Protein AF-A0A925IT58-F1 (afdb_monomer_lite)

Secondary structure (DSSP, 8-state):
-HHHHHHHHHHHHHHS-TTS---HHHHHHHHHHHHHHHHHHS---HHHHHHHHHHHHHHHHHHHHHHHHH--TT------

Sequence (80 aa):
MSRLKELLQQRVLEDFDLSKEVTDDELLDTIDRLLIDYSKEEYITMEEKQRIRREIFNSIRRLDILQELIEDPNITEIMV

Radius of gyration: 15.82 Å; chains: 1; bounding box: 53×23×30 Å

Structure (mmCIF, N/CA/C/O backbone):
data_AF-A0A925IT58-F1
#
_entry.id   AF-A0A925IT58-F1
#
loop_
_atom_site.group_PDB
_atom_site.id
_atom_site.type_symbol
_atom_site.label_atom_id
_atom_site.label_alt_id
_atom_site.label_comp_id
_atom_site.label_asym_id
_atom_site.label_entity_id
_atom_site.label_seq_id
_atom_site.pdbx_PDB_ins_code
_atom_site.Cartn_x
_atom_site.Cartn_y
_atom_site.Cartn_z
_atom_site.occupancy
_atom_site.B_iso_or_equiv
_atom_site.auth_seq_id
_atom_site.auth_comp_id
_atom_site.auth_asym_id
_atom_site.auth_atom_id
_atom_site.pdbx_PDB_model_num
ATOM 1 N N . MET A 1 1 ? 3.447 -3.425 16.493 1.00 53.69 1 MET A N 1
ATOM 2 C CA . MET A 1 1 ? 3.711 -2.486 15.380 1.00 53.69 1 MET A CA 1
ATOM 3 C C . MET A 1 1 ? 4.733 -3.036 14.377 1.00 53.69 1 MET A C 1
ATOM 5 O O . MET A 1 1 ? 4.376 -3.114 13.214 1.00 53.69 1 MET A O 1
ATOM 9 N N . SER A 1 2 ? 5.935 -3.494 14.767 1.00 62.09 2 SER A N 1
ATOM 10 C CA . SER A 1 2 ? 6.956 -3.952 13.790 1.00 62.09 2 SER A CA 1
ATOM 11 C C . SER A 1 2 ? 6.590 -5.210 12.982 1.00 62.09 2 SER A C 1
ATOM 13 O O . SER A 1 2 ? 6.827 -5.245 11.783 1.00 62.09 2 SER A O 1
ATOM 15 N N . ARG A 1 3 ? 5.929 -6.203 13.595 1.00 76.62 3 ARG A N 1
ATOM 16 C CA . ARG A 1 3 ? 5.603 -7.479 12.924 1.00 76.62 3 ARG A CA 1
ATOM 17 C C . ARG A 1 3 ? 4.587 -7.346 11.781 1.00 76.62 3 ARG A C 1
ATOM 19 O O . ARG A 1 3 ? 4.681 -8.056 10.789 1.00 76.62 3 ARG A O 1
ATOM 26 N N . LEU A 1 4 ? 3.620 -6.436 11.923 1.00 73.62 4 LEU A N 1
ATOM 27 C CA . LEU A 1 4 ? 2.609 -6.173 10.894 1.00 73.62 4 LEU A CA 1
ATOM 28 C C . LEU A 1 4 ? 3.256 -5.578 9.639 1.00 73.62 4 LEU A C 1
ATOM 30 O O . LEU A 1 4 ? 2.952 -5.983 8.524 1.00 73.62 4 LEU A O 1
ATOM 34 N N . LYS A 1 5 ? 4.191 -4.647 9.843 1.00 72.06 5 LYS A N 1
ATOM 35 C CA . LYS A 1 5 ? 4.963 -4.032 8.768 1.00 72.06 5 LYS A CA 1
ATOM 36 C C . LYS A 1 5 ? 5.795 -5.065 8.010 1.00 72.06 5 LYS A C 1
ATOM 38 O O . LYS A 1 5 ? 5.753 -5.066 6.788 1.00 72.06 5 LYS A O 1
ATOM 43 N N . GLU A 1 6 ? 6.509 -5.939 8.716 1.00 77.31 6 GLU A N 1
ATOM 44 C CA . GLU A 1 6 ? 7.326 -6.988 8.087 1.00 77.31 6 GLU A CA 1
ATOM 45 C C . GLU A 1 6 ? 6.475 -7.964 7.270 1.00 77.31 6 GLU A C 1
ATOM 47 O O . GLU A 1 6 ? 6.820 -8.260 6.130 1.00 77.31 6 GLU A O 1
ATOM 52 N N . LEU A 1 7 ? 5.329 -8.401 7.807 1.00 80.56 7 LEU A N 1
ATOM 53 C CA . LEU A 1 7 ? 4.383 -9.258 7.083 1.00 80.56 7 LEU A CA 1
ATOM 54 C C . LEU A 1 7 ? 3.844 -8.586 5.820 1.00 80.56 7 LEU A C 1
ATOM 56 O O . LEU A 1 7 ? 3.790 -9.212 4.767 1.00 80.56 7 LEU A O 1
ATOM 60 N N . LEU A 1 8 ? 3.457 -7.314 5.926 1.00 78.12 8 LEU A N 1
ATOM 61 C CA . LEU A 1 8 ? 2.986 -6.536 4.787 1.00 78.12 8 LEU A CA 1
ATOM 62 C C . LEU A 1 8 ? 4.082 -6.369 3.739 1.00 78.12 8 LEU A C 1
ATOM 64 O O . LEU A 1 8 ? 3.825 -6.594 2.567 1.00 78.12 8 LEU A O 1
ATOM 68 N N . GLN A 1 9 ? 5.304 -6.028 4.148 1.00 75.06 9 GLN A N 1
ATOM 69 C CA . GLN A 1 9 ? 6.431 -5.926 3.225 1.00 75.06 9 GLN A CA 1
ATOM 70 C C . GLN A 1 9 ? 6.703 -7.250 2.518 1.00 75.06 9 GLN A C 1
ATOM 72 O O . GLN A 1 9 ? 6.848 -7.239 1.305 1.00 75.06 9 GLN A O 1
ATOM 77 N N . GLN A 1 10 ? 6.737 -8.376 3.237 1.00 77.44 10 GLN A N 1
ATOM 78 C CA . GLN A 1 10 ? 6.937 -9.678 2.601 1.00 77.44 10 GLN A CA 1
ATOM 79 C C . GLN A 1 10 ? 5.817 -10.017 1.624 1.00 77.44 10 GLN A C 1
ATOM 81 O O . GLN A 1 10 ? 6.117 -10.409 0.508 1.00 77.44 10 GLN A O 1
ATOM 86 N N . ARG A 1 11 ? 4.549 -9.794 1.991 1.00 79.06 11 ARG A N 1
ATOM 87 C CA . ARG A 1 11 ? 3.421 -10.016 1.074 1.00 79.06 11 ARG A CA 1
ATOM 88 C C . ARG A 1 11 ? 3.521 -9.169 -0.182 1.00 79.06 11 ARG A C 1
ATOM 90 O O . ARG A 1 11 ? 3.302 -9.683 -1.266 1.00 79.06 11 ARG A O 1
ATOM 97 N N . VAL A 1 12 ? 3.856 -7.888 -0.038 1.00 77.19 12 VAL A N 1
ATOM 98 C CA . VAL A 1 12 ? 4.022 -7.003 -1.194 1.00 77.19 12 VAL A CA 1
ATOM 99 C C . VAL A 1 12 ? 5.194 -7.483 -2.058 1.00 77.19 12 VAL A C 1
ATOM 101 O O . VAL A 1 12 ? 5.044 -7.545 -3.264 1.00 77.19 12 VAL A O 1
ATOM 104 N N . LEU A 1 13 ? 6.322 -7.891 -1.470 1.00 73.19 13 LEU A N 1
ATOM 105 C CA . LEU A 1 13 ? 7.473 -8.435 -2.210 1.00 73.19 13 LEU A CA 1
ATOM 106 C C . LEU A 1 13 ? 7.221 -9.825 -2.826 1.00 73.19 13 LEU A C 1
ATOM 108 O O . LEU A 1 13 ? 7.911 -10.201 -3.761 1.00 73.19 13 LEU A O 1
ATOM 112 N N . GLU A 1 14 ? 6.285 -10.612 -2.294 1.00 73.19 14 GLU A N 1
ATOM 113 C CA . GLU A 1 14 ? 5.855 -11.883 -2.895 1.00 73.19 14 GLU A CA 1
ATOM 114 C C . GLU A 1 14 ? 4.884 -11.658 -4.065 1.00 73.19 14 GLU A C 1
ATOM 116 O O . GLU A 1 14 ? 4.945 -12.391 -5.051 1.00 73.19 14 GLU A O 1
ATOM 121 N N . ASP A 1 15 ? 3.999 -10.658 -3.966 1.00 69.31 15 ASP A N 1
ATOM 122 C CA . ASP A 1 15 ? 3.084 -10.259 -5.048 1.00 69.31 15 ASP A CA 1
ATOM 123 C C . ASP A 1 15 ? 3.826 -9.524 -6.179 1.00 69.31 15 ASP A C 1
ATOM 125 O O . ASP A 1 15 ? 3.506 -9.696 -7.357 1.00 69.31 15 ASP A O 1
ATOM 129 N N . PHE A 1 16 ? 4.838 -8.724 -5.832 1.00 69.38 16 PHE A N 1
ATOM 130 C CA . PHE A 1 16 ? 5.697 -8.041 -6.790 1.00 69.38 16 PHE A CA 1
ATOM 131 C C . PHE A 1 16 ? 6.955 -8.843 -7.069 1.00 69.38 16 PHE A C 1
ATOM 133 O O . PHE A 1 16 ? 7.906 -8.854 -6.294 1.00 69.38 16 PHE A O 1
ATOM 140 N N . ASP A 1 17 ? 6.978 -9.459 -8.241 1.00 64.25 17 ASP A N 1
ATOM 141 C CA . ASP A 1 17 ? 8.195 -10.006 -8.815 1.00 64.25 17 ASP A CA 1
ATOM 142 C C . ASP A 1 17 ? 9.184 -8.850 -9.059 1.00 64.25 17 ASP A C 1
ATOM 144 O O . ASP A 1 17 ? 9.042 -8.108 -10.028 1.00 64.25 17 ASP A O 1
ATOM 148 N N . LEU A 1 18 ? 10.164 -8.681 -8.161 1.00 59.72 18 LEU A N 1
ATOM 149 C CA . LEU A 1 18 ? 11.211 -7.641 -8.217 1.00 59.72 18 LEU A CA 1
ATOM 150 C C . LEU A 1 18 ? 12.043 -7.678 -9.513 1.00 59.72 18 LEU A C 1
ATOM 152 O O . LEU A 1 18 ? 12.828 -6.779 -9.776 1.00 59.72 18 LEU A O 1
ATOM 156 N N . SER A 1 19 ? 11.890 -8.731 -10.321 1.00 57.59 19 SER A N 1
ATOM 157 C CA . SER A 1 19 ? 12.474 -8.831 -11.660 1.00 57.59 19 SER A CA 1
ATOM 158 C C . SER A 1 19 ? 11.714 -8.037 -12.733 1.00 57.59 19 SER A C 1
ATOM 160 O O . SER A 1 19 ? 12.163 -7.964 -13.879 1.00 57.59 19 SER A O 1
ATOM 162 N N . LYS A 1 20 ? 10.547 -7.470 -12.401 1.00 61.56 20 LYS A N 1
ATOM 163 C CA . LYS A 1 20 ? 9.720 -6.662 -13.302 1.00 61.56 20 LYS A CA 1
ATOM 164 C C . LYS A 1 20 ? 9.661 -5.223 -12.818 1.00 61.56 20 LYS A C 1
ATOM 166 O O . LYS A 1 20 ? 9.544 -4.975 -11.625 1.00 61.56 20 LYS A O 1
ATOM 171 N N . GLU A 1 21 ? 9.656 -4.286 -13.764 1.00 62.44 21 GLU A N 1
ATOM 172 C CA . GLU A 1 21 ? 9.417 -2.873 -13.473 1.00 62.44 21 GLU A CA 1
ATOM 173 C C . GLU A 1 21 ? 8.035 -2.702 -12.831 1.00 62.44 21 GLU A C 1
ATOM 175 O O . GLU A 1 21 ? 7.001 -2.826 -13.493 1.00 62.44 21 GLU A O 1
ATOM 180 N N . VAL A 1 22 ? 8.022 -2.428 -11.527 1.00 71.31 22 VAL A N 1
ATOM 181 C CA . VAL A 1 22 ? 6.806 -2.117 -10.779 1.00 71.31 22 VAL A CA 1
ATOM 182 C C . VAL A 1 22 ?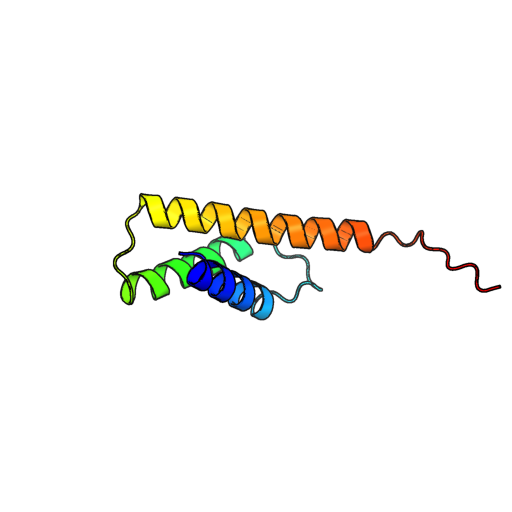 6.558 -0.618 -10.835 1.00 71.31 22 VAL A C 1
ATOM 184 O O . VAL A 1 22 ? 7.409 0.195 -10.464 1.00 71.31 22 VAL A O 1
ATOM 187 N N . THR A 1 23 ? 5.363 -0.230 -11.272 1.00 78.69 23 THR A N 1
ATOM 188 C CA . THR A 1 23 ? 4.968 1.180 -11.264 1.00 78.69 23 THR A CA 1
ATOM 189 C C . THR A 1 23 ? 4.554 1.640 -9.866 1.00 78.69 23 THR A C 1
ATOM 191 O O . THR A 1 23 ? 4.040 0.864 -9.057 1.00 78.69 23 THR A O 1
ATOM 194 N N . ASP A 1 24 ? 4.744 2.932 -9.574 1.00 81.81 24 ASP A N 1
ATOM 195 C CA . ASP A 1 24 ? 4.327 3.514 -8.289 1.00 81.81 24 ASP A CA 1
ATOM 196 C C . ASP A 1 24 ? 2.835 3.301 -8.016 1.00 81.81 24 ASP A C 1
ATOM 198 O O . ASP A 1 24 ? 2.451 3.016 -6.882 1.00 81.81 24 ASP A O 1
ATOM 202 N N . ASP A 1 25 ? 2.002 3.418 -9.051 1.00 83.12 25 ASP A N 1
ATOM 203 C CA . ASP A 1 25 ? 0.557 3.233 -8.952 1.00 83.12 25 ASP A CA 1
ATOM 204 C C . ASP A 1 25 ? 0.184 1.796 -8.563 1.00 83.12 25 ASP A C 1
ATOM 206 O O . ASP A 1 25 ? -0.630 1.599 -7.659 1.00 83.12 25 ASP A O 1
ATOM 210 N N . GLU A 1 26 ? 0.807 0.787 -9.178 1.00 82.19 26 GLU A N 1
ATOM 211 C CA . GLU A 1 26 ? 0.558 -0.618 -8.831 1.00 82.19 26 GLU A CA 1
ATOM 212 C C . GLU A 1 26 ? 1.007 -0.932 -7.404 1.00 82.19 26 GLU A C 1
ATOM 214 O O . GLU A 1 26 ? 0.275 -1.582 -6.642 1.00 82.19 26 GLU A O 1
ATOM 219 N N . LEU A 1 27 ? 2.185 -0.433 -7.014 1.00 82.50 27 LEU A N 1
ATOM 220 C CA . LEU A 1 27 ? 2.711 -0.600 -5.664 1.00 82.50 27 LEU A CA 1
ATOM 221 C C . LEU A 1 27 ? 1.768 0.019 -4.626 1.00 82.50 27 LEU A C 1
ATOM 223 O O . LEU A 1 27 ? 1.439 -0.617 -3.622 1.00 82.50 27 LEU A O 1
ATOM 227 N N . LEU A 1 28 ? 1.298 1.244 -4.873 1.00 84.25 28 LEU A N 1
ATOM 228 C CA . LEU A 1 28 ? 0.358 1.936 -3.993 1.00 84.25 28 LEU A CA 1
ATOM 229 C C . LEU A 1 28 ? -0.984 1.206 -3.892 1.00 84.25 28 LEU A C 1
ATOM 231 O O . LEU A 1 28 ? -1.493 1.058 -2.779 1.00 84.25 28 LEU A O 1
ATOM 235 N N . ASP A 1 29 ? -1.530 0.714 -5.005 1.00 87.06 29 ASP A N 1
ATOM 236 C CA . ASP A 1 29 ? -2.803 -0.016 -5.016 1.00 87.06 29 ASP A CA 1
ATOM 237 C C . ASP A 1 29 ? -2.718 -1.329 -4.222 1.00 87.06 29 ASP A C 1
ATOM 239 O O . ASP A 1 29 ? -3.618 -1.677 -3.452 1.00 87.06 29 ASP A O 1
ATOM 243 N N . THR A 1 30 ? 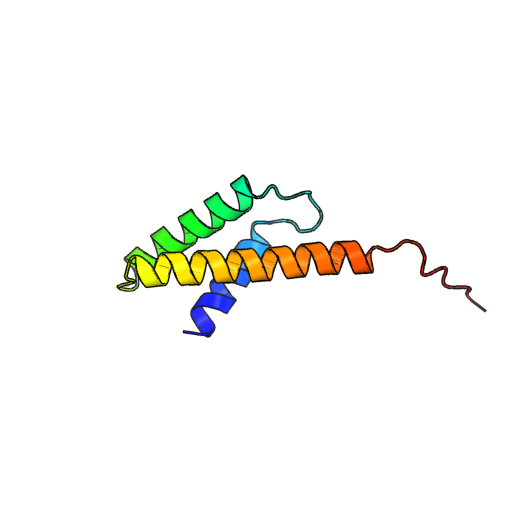-1.591 -2.030 -4.327 1.00 85.12 30 THR A N 1
ATOM 244 C CA . THR A 1 30 ? -1.351 -3.270 -3.577 1.00 85.12 30 THR A CA 1
ATOM 245 C C . THR A 1 30 ? -1.201 -3.004 -2.082 1.00 85.12 30 THR A C 1
ATOM 247 O O . THR A 1 30 ? -1.819 -3.689 -1.261 1.00 85.12 30 THR A O 1
ATOM 250 N N . ILE A 1 31 ? -0.442 -1.967 -1.707 1.00 85.44 31 ILE A N 1
ATOM 251 C CA . ILE A 1 31 ? -0.326 -1.530 -0.309 1.00 85.44 31 ILE A CA 1
ATOM 252 C C . ILE A 1 31 ? -1.708 -1.160 0.248 1.00 85.44 31 ILE A C 1
ATOM 254 O O . ILE A 1 31 ? -2.021 -1.507 1.389 1.00 85.44 31 ILE A O 1
ATOM 258 N N . ASP A 1 32 ? -2.549 -0.498 -0.547 1.00 86.88 32 ASP A N 1
ATOM 259 C CA . ASP A 1 32 ? -3.896 -0.110 -0.135 1.00 86.88 32 ASP A CA 1
ATOM 260 C C . ASP A 1 32 ? -4.840 -1.282 0.052 1.00 86.88 32 ASP A C 1
ATOM 262 O O . ASP A 1 32 ? -5.527 -1.341 1.077 1.00 86.88 32 ASP A O 1
ATOM 266 N N . ARG A 1 33 ? -4.837 -2.247 -0.868 1.00 87.62 33 ARG A N 1
ATOM 267 C CA . ARG A 1 33 ? -5.607 -3.486 -0.711 1.00 87.62 33 ARG A CA 1
ATOM 268 C C . ARG A 1 33 ? -5.235 -4.207 0.581 1.00 87.62 33 ARG A C 1
ATOM 270 O O . ARG A 1 33 ? -6.121 -4.541 1.371 1.00 87.62 33 ARG A O 1
ATOM 277 N N . LEU A 1 34 ? -3.940 -4.359 0.850 1.00 84.44 34 LEU A N 1
ATOM 278 C CA . LEU A 1 34 ? -3.471 -5.001 2.073 1.00 84.44 34 LEU A CA 1
ATOM 279 C C . LEU A 1 34 ? -3.848 -4.196 3.325 1.00 84.44 34 LEU A C 1
ATOM 281 O O . LEU A 1 34 ? -4.371 -4.761 4.281 1.00 84.44 34 LEU A O 1
ATOM 285 N N . LEU A 1 35 ? -3.661 -2.873 3.328 1.00 84.62 35 LEU A N 1
ATOM 286 C CA . LEU A 1 35 ? -4.066 -2.017 4.450 1.00 84.62 35 LEU A CA 1
ATOM 287 C C . LEU A 1 35 ? -5.566 -2.093 4.741 1.00 84.62 35 LEU A C 1
ATOM 289 O O . LEU A 1 35 ? -5.965 -2.049 5.906 1.00 84.62 35 LEU A O 1
ATOM 293 N N . ILE A 1 36 ? -6.401 -2.182 3.703 1.00 84.69 36 ILE A N 1
ATOM 294 C CA . ILE A 1 36 ? -7.848 -2.338 3.851 1.00 84.69 36 ILE A CA 1
ATOM 295 C C . ILE A 1 36 ? -8.163 -3.672 4.522 1.00 84.69 36 ILE A C 1
ATOM 297 O O . ILE A 1 36 ? -8.926 -3.672 5.489 1.00 84.69 36 ILE A O 1
ATOM 301 N N . ASP A 1 37 ? -7.564 -4.771 4.070 1.00 83.75 37 ASP A N 1
ATOM 302 C CA . ASP A 1 37 ? -7.807 -6.094 4.648 1.00 83.75 37 ASP A CA 1
ATOM 303 C C . ASP A 1 37 ? -7.332 -6.197 6.098 1.00 83.75 37 ASP A C 1
ATOM 305 O O . ASP A 1 37 ? -8.116 -6.589 6.960 1.00 83.75 37 ASP A O 1
ATOM 309 N N . TYR A 1 38 ? -6.132 -5.709 6.416 1.00 76.88 38 TYR A N 1
ATOM 310 C CA . TYR A 1 38 ? -5.663 -5.679 7.805 1.00 76.88 38 TYR A CA 1
ATOM 311 C C . TYR A 1 38 ? -6.489 -4.741 8.689 1.00 76.88 38 TYR A C 1
ATOM 313 O O . TYR A 1 38 ? -6.688 -5.021 9.867 1.00 76.88 38 TYR A O 1
ATOM 321 N N . SER A 1 39 ? -7.040 -3.657 8.134 1.00 78.19 39 SER A N 1
ATOM 322 C CA . SER A 1 39 ? -7.927 -2.770 8.894 1.00 78.19 39 SER A CA 1
ATOM 323 C C . SER A 1 39 ? -9.303 -3.357 9.209 1.00 78.19 39 SER A C 1
ATOM 325 O O . SER A 1 39 ? -10.053 -2.759 9.979 1.00 78.19 39 SER A O 1
ATOM 327 N N . LYS A 1 40 ? -9.661 -4.491 8.592 1.00 76.94 40 LYS A N 1
ATOM 328 C CA . LYS A 1 40 ? -10.853 -5.265 8.966 1.00 76.94 40 LYS A CA 1
ATOM 329 C C . LYS A 1 40 ? -10.573 -6.181 10.159 1.00 76.94 40 LYS A C 1
ATOM 331 O O . LYS A 1 40 ? -11.506 -6.493 10.892 1.00 76.94 40 LYS A O 1
ATOM 336 N N . GLU A 1 41 ? -9.322 -6.603 10.344 1.00 75.44 41 GLU A N 1
ATOM 337 C CA . GLU A 1 41 ? -8.892 -7.481 11.441 1.00 75.44 41 GLU A CA 1
ATOM 338 C C . GLU A 1 41 ? -8.438 -6.697 12.683 1.00 75.44 41 GLU A C 1
ATOM 340 O O . GLU A 1 41 ? -8.735 -7.101 13.806 1.00 75.44 41 GLU A O 1
ATOM 345 N N . GLU A 1 42 ? -7.781 -5.547 12.502 1.00 70.44 42 GLU A N 1
ATOM 346 C CA . GLU A 1 42 ? -7.377 -4.638 13.580 1.00 70.44 42 GLU A CA 1
ATOM 347 C C . GLU A 1 42 ? -7.959 -3.231 13.391 1.00 70.44 42 GLU A C 1
ATOM 349 O O . GLU A 1 42 ? -8.060 -2.707 12.280 1.00 70.44 42 GLU A O 1
ATOM 354 N N . TYR A 1 43 ? -8.310 -2.574 14.500 1.00 76.44 43 TYR A N 1
ATOM 355 C CA . TYR A 1 43 ? -8.806 -1.200 14.470 1.00 76.44 43 TYR A CA 1
ATOM 356 C C . TYR A 1 43 ? -7.650 -0.225 14.208 1.00 76.44 43 TYR A C 1
ATOM 358 O O . TYR A 1 43 ? -6.951 0.193 15.128 1.00 76.44 43 TYR A O 1
ATOM 366 N N . ILE A 1 44 ? -7.444 0.128 12.938 1.00 78.00 44 ILE A N 1
ATOM 367 C CA . ILE A 1 44 ? -6.385 1.045 12.495 1.00 78.00 44 ILE A CA 1
ATOM 368 C C . ILE A 1 44 ? -7.005 2.391 12.114 1.00 78.00 44 ILE A C 1
ATOM 370 O O . ILE A 1 44 ? -7.897 2.466 11.260 1.00 78.00 44 ILE A O 1
ATOM 374 N N . THR A 1 45 ? -6.511 3.474 12.714 1.00 84.50 45 THR A N 1
ATOM 375 C CA . THR A 1 45 ? -6.962 4.834 12.394 1.00 84.50 45 THR A CA 1
ATOM 376 C C . THR A 1 45 ? -6.494 5.273 11.002 1.00 84.50 45 THR A C 1
ATOM 378 O O . THR A 1 45 ? -5.537 4.738 10.442 1.00 84.50 45 THR A O 1
ATOM 381 N N . MET A 1 46 ? -7.147 6.283 10.417 1.00 82.06 46 MET A N 1
ATOM 382 C CA . MET A 1 46 ? -6.746 6.808 9.100 1.00 82.06 46 MET A CA 1
ATOM 383 C C . MET A 1 46 ? -5.321 7.377 9.094 1.00 82.06 46 MET A C 1
ATOM 385 O O . MET A 1 46 ? -4.619 7.272 8.086 1.00 82.06 46 MET A O 1
ATOM 389 N N . GLU A 1 47 ? -4.879 7.943 10.218 1.00 84.69 47 GLU A N 1
ATOM 390 C CA . GLU A 1 47 ? -3.523 8.471 10.368 1.00 84.69 47 GLU A CA 1
ATOM 391 C C . GLU A 1 47 ? -2.483 7.343 10.354 1.00 84.69 47 GLU A C 1
ATOM 393 O O . GLU A 1 47 ? -1.492 7.415 9.621 1.00 84.69 47 GLU A O 1
ATOM 398 N N . GLU A 1 48 ? -2.748 6.248 11.073 1.00 83.62 48 GLU A N 1
ATOM 399 C CA . GLU A 1 48 ? -1.885 5.064 11.059 1.00 83.62 48 GLU A CA 1
ATOM 400 C C . GLU A 1 48 ? -1.860 4.381 9.695 1.00 83.62 48 GLU A C 1
ATOM 402 O O . GLU A 1 48 ? -0.777 4.017 9.237 1.00 83.62 48 GLU A O 1
ATOM 407 N N . LYS A 1 49 ? -2.996 4.294 8.987 1.00 83.69 49 LYS A N 1
ATOM 408 C CA . LYS A 1 49 ? -3.023 3.781 7.606 1.00 83.69 49 LYS A CA 1
ATOM 409 C C . LYS A 1 49 ? -2.099 4.579 6.696 1.00 83.69 49 LYS A C 1
ATOM 411 O O . LYS A 1 49 ? -1.276 3.995 5.998 1.00 83.69 49 LYS A O 1
ATOM 416 N N . GLN A 1 50 ? -2.186 5.910 6.730 1.00 85.19 50 GLN A N 1
ATOM 417 C CA . GLN A 1 50 ? -1.299 6.758 5.932 1.00 85.19 50 GLN A CA 1
ATOM 418 C C . GLN A 1 50 ? 0.171 6.605 6.326 1.00 85.19 50 GLN A C 1
ATOM 420 O O . GLN A 1 50 ? 1.043 6.631 5.453 1.00 85.19 50 GLN A O 1
ATOM 425 N N . ARG A 1 51 ? 0.464 6.472 7.625 1.00 86.62 51 ARG A N 1
ATOM 426 C CA . ARG A 1 51 ? 1.837 6.275 8.096 1.00 86.62 51 ARG A CA 1
ATOM 427 C C . ARG A 1 51 ? 2.402 4.953 7.586 1.00 86.62 51 ARG A C 1
ATOM 429 O O . ARG A 1 51 ? 3.465 4.956 6.975 1.00 86.62 51 ARG A O 1
ATOM 436 N N . ILE A 1 52 ? 1.666 3.859 7.772 1.00 84.38 52 ILE A N 1
ATOM 437 C CA . ILE A 1 52 ? 2.067 2.517 7.336 1.00 84.38 52 ILE A CA 1
ATOM 438 C C . ILE A 1 52 ? 2.209 2.474 5.809 1.00 84.38 52 ILE A C 1
ATOM 440 O O . ILE A 1 52 ? 3.223 1.984 5.322 1.00 84.38 52 ILE A O 1
ATOM 444 N N . ARG A 1 53 ? 1.273 3.073 5.057 1.00 85.12 53 ARG A N 1
ATOM 445 C CA . ARG A 1 53 ? 1.354 3.193 3.592 1.00 85.12 53 ARG A CA 1
ATOM 446 C C . ARG A 1 53 ? 2.672 3.823 3.148 1.00 85.12 53 ARG A C 1
ATOM 448 O O . ARG A 1 53 ? 3.403 3.236 2.355 1.00 85.12 53 ARG A O 1
ATOM 455 N N . ARG A 1 54 ? 2.990 5.009 3.683 1.00 85.62 54 ARG A N 1
ATOM 456 C CA . ARG A 1 54 ? 4.225 5.737 3.349 1.00 85.62 54 ARG A CA 1
ATOM 457 C C . ARG A 1 54 ? 5.473 4.970 3.764 1.00 85.62 54 ARG A C 1
ATOM 459 O O . ARG A 1 54 ? 6.473 5.029 3.058 1.00 85.62 54 ARG A O 1
ATOM 466 N N . GLU A 1 55 ? 5.443 4.290 4.905 1.00 85.38 55 GLU A N 1
ATOM 467 C CA . GLU A 1 55 ? 6.579 3.492 5.358 1.00 85.38 55 GLU A CA 1
ATOM 468 C C . GLU A 1 55 ? 6.834 2.284 4.456 1.00 85.38 55 GLU A C 1
ATOM 470 O O . GLU A 1 55 ? 7.980 2.069 4.076 1.00 85.38 55 GLU A O 1
ATOM 475 N N . ILE A 1 56 ? 5.796 1.526 4.091 1.00 83.31 56 ILE A N 1
ATOM 476 C CA . ILE A 1 56 ? 5.932 0.348 3.223 1.00 83.31 56 ILE A CA 1
ATOM 477 C C . ILE A 1 56 ? 6.409 0.773 1.837 1.00 83.31 56 ILE A C 1
ATOM 479 O O . ILE A 1 56 ? 7.399 0.231 1.353 1.00 83.31 56 ILE A O 1
ATOM 483 N N . PHE A 1 57 ? 5.780 1.795 1.250 1.00 84.50 57 PHE A N 1
ATOM 484 C CA . PHE A 1 57 ? 6.175 2.335 -0.051 1.00 84.50 57 PHE A CA 1
ATOM 485 C C . PHE A 1 57 ? 7.647 2.764 -0.061 1.00 84.50 57 PHE A C 1
ATOM 487 O O . PHE A 1 57 ? 8.419 2.315 -0.903 1.00 84.50 57 PHE A O 1
ATOM 494 N N . ASN A 1 58 ? 8.070 3.568 0.923 1.00 83.25 58 ASN A N 1
ATOM 495 C CA . ASN A 1 58 ? 9.462 4.011 1.017 1.00 83.25 58 ASN A CA 1
ATOM 496 C C . ASN A 1 58 ? 10.436 2.854 1.248 1.00 83.25 58 ASN A C 1
ATOM 498 O O . ASN A 1 58 ? 11.555 2.897 0.747 1.00 83.25 58 ASN A O 1
ATOM 502 N N . SER A 1 59 ? 10.061 1.849 2.040 1.00 81.69 59 SER A N 1
ATOM 503 C CA . SER A 1 59 ? 10.935 0.704 2.280 1.00 81.69 59 SER A CA 1
ATOM 504 C C . SER A 1 59 ? 11.092 -0.170 1.037 1.00 81.69 59 SER A C 1
ATOM 506 O O . SER A 1 59 ? 1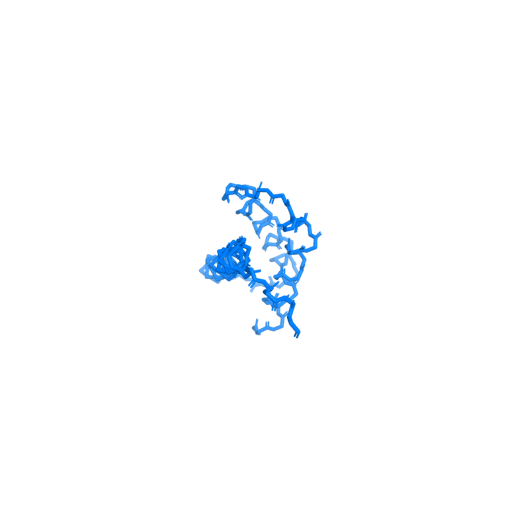2.203 -0.621 0.784 1.00 81.69 59 SER A O 1
ATOM 508 N N . ILE A 1 60 ? 10.030 -0.366 0.251 1.00 77.25 60 ILE A N 1
ATOM 509 C CA . ILE A 1 60 ? 10.076 -1.154 -0.988 1.00 77.25 60 ILE A CA 1
ATOM 510 C C . ILE A 1 60 ? 10.809 -0.388 -2.083 1.00 77.25 60 ILE A C 1
ATOM 512 O O . ILE A 1 60 ? 11.757 -0.923 -2.632 1.00 77.25 60 ILE A O 1
ATOM 516 N N . ARG A 1 61 ? 10.496 0.894 -2.307 1.00 76.69 61 ARG A N 1
ATOM 517 C CA . ARG A 1 61 ? 11.242 1.726 -3.265 1.00 76.69 61 ARG A CA 1
ATOM 518 C C . ARG A 1 61 ? 12.725 1.836 -2.936 1.00 76.69 61 ARG A C 1
ATOM 520 O O . ARG A 1 61 ? 13.546 1.856 -3.838 1.00 76.69 61 ARG A O 1
ATOM 527 N N . ARG A 1 62 ? 13.101 1.885 -1.653 1.00 72.19 62 ARG A N 1
ATOM 528 C CA . ARG A 1 62 ? 14.521 1.820 -1.278 1.00 72.19 62 ARG A CA 1
ATOM 529 C C . ARG A 1 62 ? 15.152 0.477 -1.623 1.00 72.19 62 ARG A C 1
ATOM 531 O O . ARG A 1 62 ? 16.312 0.488 -1.998 1.00 72.19 62 ARG A O 1
ATOM 538 N N . LEU A 1 63 ? 14.441 -0.637 -1.450 1.00 67.56 63 LEU A N 1
ATOM 539 C CA . LEU A 1 63 ? 14.931 -1.971 -1.814 1.00 67.56 63 LEU A CA 1
ATOM 540 C C . LEU A 1 63 ? 15.070 -2.122 -3.335 1.00 67.56 63 LEU A C 1
ATOM 542 O O . LEU A 1 63 ? 16.089 -2.629 -3.778 1.00 67.56 63 LEU A O 1
ATOM 546 N N . ASP A 1 64 ? 14.099 -1.614 -4.089 1.00 64.19 64 ASP A N 1
ATOM 547 C CA . ASP A 1 64 ? 14.059 -1.553 -5.557 1.00 64.19 64 ASP A CA 1
ATOM 548 C C . ASP A 1 64 ? 15.250 -0.741 -6.108 1.00 64.19 64 ASP A C 1
ATOM 550 O O . ASP A 1 64 ? 16.090 -1.263 -6.832 1.00 64.19 64 ASP A O 1
ATOM 554 N N . ILE A 1 65 ? 15.444 0.489 -5.609 1.00 58.78 65 ILE A N 1
ATOM 555 C CA . ILE A 1 65 ? 16.603 1.340 -5.945 1.00 58.78 65 ILE A CA 1
ATOM 556 C C . ILE A 1 65 ? 17.929 0.696 -5.505 1.00 58.78 65 ILE A C 1
ATOM 558 O O . ILE A 1 65 ? 18.954 0.847 -6.168 1.00 58.78 65 ILE A O 1
ATOM 562 N N . LEU A 1 66 ? 17.948 0.010 -4.356 1.00 53.34 66 LEU A N 1
ATOM 563 C CA . LEU A 1 66 ? 19.134 -0.716 -3.896 1.00 53.34 66 LEU A CA 1
ATOM 564 C C . LEU A 1 66 ? 19.446 -1.918 -4.795 1.00 53.34 66 LEU 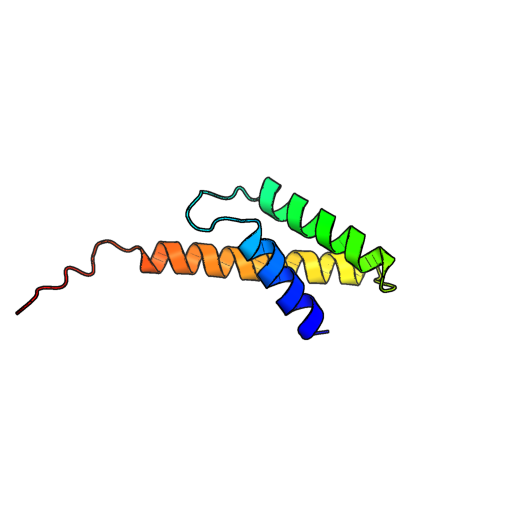A C 1
ATOM 566 O O . LEU A 1 66 ? 20.623 -2.226 -4.949 1.00 53.34 66 LEU A O 1
ATOM 570 N N . GLN A 1 67 ? 18.443 -2.577 -5.381 1.00 50.09 67 GLN A N 1
ATOM 571 C CA . GLN A 1 67 ? 18.652 -3.634 -6.370 1.00 50.09 67 GLN A CA 1
ATOM 572 C C . GLN A 1 67 ? 19.169 -3.065 -7.692 1.00 50.09 67 GLN A C 1
ATOM 574 O O . GLN A 1 67 ? 20.202 -3.543 -8.148 1.00 50.09 67 GLN A O 1
ATOM 579 N N . GLU A 1 68 ? 18.585 -1.982 -8.218 1.00 51.41 68 GLU A N 1
ATOM 580 C CA . GLU A 1 68 ? 19.101 -1.307 -9.424 1.00 51.41 68 GLU A CA 1
ATOM 581 C C . GLU A 1 68 ? 20.563 -0.841 -9.261 1.00 51.41 68 GLU A C 1
ATOM 583 O O . GLU A 1 68 ? 21.360 -0.940 -10.190 1.00 51.41 68 GLU A O 1
ATOM 588 N N . LEU A 1 69 ? 20.951 -0.360 -8.071 1.00 48.56 69 LEU A N 1
ATOM 589 C CA . LEU A 1 69 ? 22.334 0.047 -7.770 1.00 48.56 69 LEU A CA 1
ATOM 590 C C . LEU A 1 69 ? 23.308 -1.133 -7.607 1.00 48.56 69 LEU A C 1
ATOM 592 O O . LEU A 1 69 ? 24.517 -0.939 -7.731 1.00 48.56 69 LEU A O 1
ATOM 596 N N . ILE A 1 70 ? 22.814 -2.329 -7.277 1.00 51.38 70 ILE A N 1
ATOM 597 C CA . ILE A 1 70 ? 23.619 -3.561 -7.207 1.00 51.38 70 ILE A CA 1
ATOM 598 C C . ILE A 1 70 ? 23.682 -4.242 -8.584 1.00 51.38 70 ILE A C 1
ATOM 600 O O . ILE A 1 70 ? 24.678 -4.895 -8.885 1.00 51.38 70 ILE A O 1
ATOM 604 N N . GLU A 1 71 ? 22.690 -4.023 -9.448 1.00 47.50 71 GLU A N 1
ATOM 605 C CA . GLU A 1 71 ? 22.711 -4.357 -10.878 1.00 47.50 71 GLU A CA 1
ATOM 606 C C . GLU A 1 71 ? 23.563 -3.380 -11.707 1.00 47.50 71 GLU A C 1
ATOM 608 O O . GLU A 1 71 ? 23.300 -3.142 -12.884 1.00 47.50 71 GLU A O 1
ATOM 613 N N . ASP A 1 72 ? 24.636 -2.840 -11.127 1.00 44.88 72 ASP A N 1
ATOM 614 C CA . ASP A 1 72 ? 25.693 -2.207 -11.903 1.00 44.88 72 ASP A CA 1
ATOM 615 C C . ASP A 1 72 ? 26.465 -3.315 -12.656 1.00 44.88 72 ASP A C 1
ATOM 617 O O . ASP A 1 72 ? 27.143 -4.134 -12.023 1.00 44.88 72 ASP A O 1
ATOM 621 N N . PRO A 1 73 ? 26.429 -3.378 -14.003 1.00 47.56 73 PRO A N 1
ATOM 622 C CA . PRO A 1 73 ? 27.193 -4.361 -14.774 1.00 47.56 73 PRO A CA 1
ATOM 623 C C . PRO A 1 73 ? 28.719 -4.126 -14.728 1.00 47.56 73 PRO A C 1
ATOM 625 O O . PRO A 1 73 ? 29.461 -4.769 -15.469 1.00 47.56 73 PRO A O 1
ATOM 628 N N . ASN A 1 74 ? 29.217 -3.222 -13.873 1.00 44.34 74 ASN A N 1
ATOM 629 C CA . ASN A 1 74 ? 30.641 -2.918 -13.713 1.00 44.34 74 ASN A CA 1
ATOM 630 C C . ASN A 1 74 ? 31.319 -3.587 -12.514 1.00 44.34 74 ASN A C 1
ATOM 632 O O . ASN A 1 74 ? 32.433 -3.196 -12.162 1.00 44.34 74 ASN A O 1
ATOM 636 N N . ILE A 1 75 ? 30.761 -4.655 -11.943 1.00 52.72 75 ILE A N 1
ATOM 637 C CA . ILE A 1 75 ? 31.660 -5.679 -11.399 1.00 52.72 75 ILE A CA 1
ATOM 638 C C . ILE A 1 75 ? 32.094 -6.542 -12.581 1.00 52.72 75 I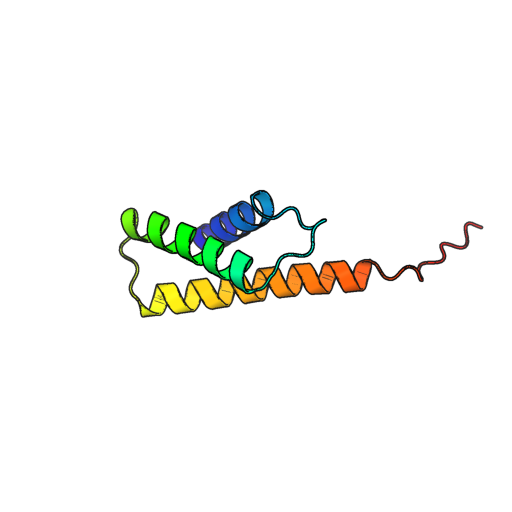LE A C 1
ATOM 640 O O . ILE A 1 75 ? 31.649 -7.668 -12.776 1.00 52.72 75 ILE A O 1
ATOM 644 N N . THR A 1 76 ? 32.994 -5.992 -13.403 1.00 49.81 76 THR A N 1
ATOM 645 C CA . THR A 1 76 ? 33.937 -6.835 -14.130 1.00 49.81 76 THR A CA 1
ATOM 646 C C . THR A 1 76 ? 34.729 -7.578 -13.067 1.00 49.81 76 THR A C 1
ATOM 648 O O . THR A 1 76 ? 35.750 -7.099 -12.572 1.00 49.81 76 THR A O 1
ATOM 651 N N . GLU A 1 77 ? 34.212 -8.737 -12.683 1.00 49.19 77 GLU A N 1
ATOM 652 C CA . GLU A 1 77 ? 34.968 -9.789 -12.044 1.00 49.19 77 GLU A CA 1
ATOM 653 C C . GLU A 1 77 ? 36.062 -10.158 -13.048 1.00 4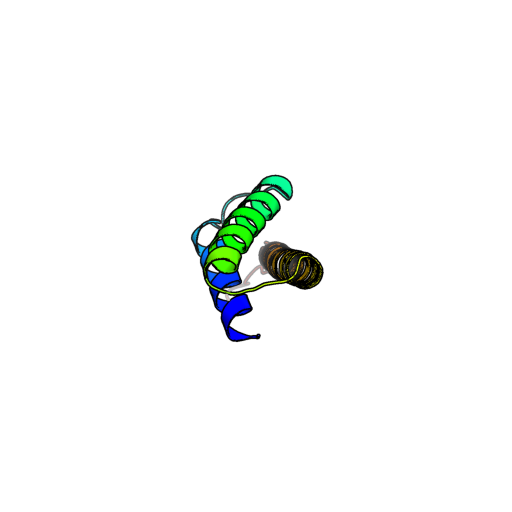9.19 77 GLU A C 1
ATOM 655 O O . GLU A 1 77 ? 35.883 -10.967 -13.959 1.00 49.19 77 GLU A O 1
ATOM 660 N N . ILE A 1 78 ? 37.204 -9.473 -12.953 1.00 57.09 78 ILE A N 1
ATOM 661 C CA . ILE A 1 78 ? 38.439 -10.000 -13.510 1.00 57.09 78 ILE A CA 1
ATOM 662 C C . ILE A 1 78 ? 38.714 -11.241 -12.671 1.00 57.09 78 ILE A C 1
ATOM 664 O O . ILE A 1 78 ? 39.282 -11.163 -11.584 1.00 57.09 78 ILE A O 1
ATOM 668 N N . MET A 1 79 ? 38.258 -12.382 -13.171 1.00 51.88 79 MET A N 1
ATOM 669 C CA . MET A 1 79 ? 38.720 -13.675 -12.706 1.00 51.88 79 MET A CA 1
ATOM 670 C C . MET A 1 79 ? 40.215 -13.764 -13.048 1.00 51.88 79 MET A C 1
ATOM 672 O O . MET A 1 79 ? 40.576 -13.938 -14.214 1.00 51.88 79 MET A O 1
ATOM 676 N N . VAL A 1 80 ? 41.073 -13.593 -12.039 1.00 51.53 80 VAL A N 1
ATOM 677 C CA . VAL A 1 80 ? 42.450 -14.114 -12.023 1.00 51.53 80 VAL A CA 1
ATOM 678 C C . VAL A 1 80 ? 42.542 -15.157 -10.927 1.00 51.53 80 VAL A C 1
ATOM 680 O O . VAL A 1 80 ? 42.132 -14.836 -9.790 1.00 51.53 80 VAL A O 1
#

Foldseek 3Di:
DVVLLVVLLVVLCVVDPLVDDDDLVNSLVSLVVSLVVVCVVDVADPVRSVVSSVVSSVVVVVVSVVVVVVPPPPPPVPPD

pLDDT: mean 72.14, std 13.1, range [44.34, 87.62]